Protein AF-A0A956KTC7-F1 (afdb_monomer_lite)

Foldseek 3Di:
DDPVVVVVLQVVLVVDPLLVLLVVVCVVHDDDLVRSCVVDPDDSVVSVVSVVSVVD

pLDDT: mean 94.95, std 3.82, range [75.94, 98.0]

Secondary structure (DSSP, 8-state):
--HHHHHHHHHHHHTSHHHHHHHHHHHT----HHHHHTTSSS-HHHHHHHHHHHH-

Radius of gyration: 12.07 Å; chains: 1; bounding box: 26×16×34 Å

Structure (mmCIF, N/CA/C/O backbone):
data_AF-A0A956KTC7-F1
#
_entry.id   AF-A0A956KTC7-F1
#
loop_
_atom_site.group_PDB
_atom_site.id
_atom_site.type_symbol
_atom_site.label_atom_id
_atom_site.label_alt_id
_atom_site.label_comp_id
_atom_site.label_asym_id
_atom_site.label_entity_id
_atom_site.label_seq_id
_atom_site.pdbx_PDB_ins_code
_atom_site.Cartn_x
_atom_site.Cartn_y
_atom_site.Cartn_z
_atom_site.occupancy
_atom_site.B_iso_or_equiv
_atom_site.auth_seq_id
_atom_site.auth_comp_id
_atom_site.auth_asym_id
_atom_site.auth_atom_id
_atom_site.pdbx_PDB_model_num
ATOM 1 N N . MET A 1 1 ? 11.310 8.133 -18.342 1.00 75.94 1 MET A N 1
ATOM 2 C CA . MET A 1 1 ? 11.265 6.730 -17.897 1.00 75.94 1 MET A CA 1
ATOM 3 C C . MET A 1 1 ? 10.977 5.815 -19.069 1.00 75.94 1 MET A C 1
ATOM 5 O O . MET A 1 1 ? 9.977 5.996 -19.761 1.00 75.94 1 MET A O 1
ATOM 9 N N . SER A 1 2 ? 11.863 4.855 -19.293 1.00 96.38 2 SER A N 1
ATOM 10 C CA . SER A 1 2 ? 11.657 3.704 -20.163 1.00 96.38 2 SER A CA 1
ATOM 11 C C . SER A 1 2 ? 10.555 2.786 -19.617 1.00 96.38 2 SER A C 1
ATOM 13 O O . SER A 1 2 ? 10.134 2.891 -18.463 1.00 96.38 2 SER A O 1
ATOM 15 N N . THR A 1 3 ? 10.071 1.864 -20.452 1.00 96.44 3 THR A N 1
ATOM 16 C CA . THR A 1 3 ? 9.117 0.834 -20.009 1.00 96.44 3 THR A CA 1
ATOM 17 C C . THR A 1 3 ? 9.709 -0.057 -18.919 1.00 96.44 3 THR A C 1
ATOM 19 O O . THR A 1 3 ? 8.992 -0.387 -17.981 1.00 96.44 3 THR A O 1
ATOM 22 N N . ALA A 1 4 ? 11.000 -0.391 -19.010 1.00 96.75 4 ALA A N 1
ATOM 23 C CA . ALA A 1 4 ? 11.691 -1.176 -17.990 1.00 96.75 4 ALA A CA 1
ATOM 24 C C . ALA A 1 4 ? 11.671 -0.456 -16.634 1.00 96.75 4 ALA A C 1
ATOM 26 O O . ALA A 1 4 ? 11.173 -1.010 -15.665 1.00 96.75 4 ALA A O 1
ATOM 27 N N . GLU A 1 5 ? 12.046 0.827 -16.597 1.00 96.81 5 GLU A N 1
ATOM 28 C CA . GLU A 1 5 ? 12.042 1.613 -15.352 1.00 96.81 5 GLU A CA 1
ATOM 29 C C . GLU A 1 5 ? 10.638 1.743 -14.732 1.00 96.81 5 GLU A C 1
ATOM 31 O O . GLU A 1 5 ? 10.496 1.752 -13.512 1.00 96.81 5 GLU A O 1
ATOM 36 N N . ARG A 1 6 ? 9.577 1.822 -15.554 1.00 95.50 6 ARG A N 1
ATOM 37 C CA . ARG A 1 6 ? 8.187 1.808 -15.055 1.00 95.50 6 ARG A CA 1
ATOM 38 C C . ARG A 1 6 ? 7.816 0.475 -14.415 1.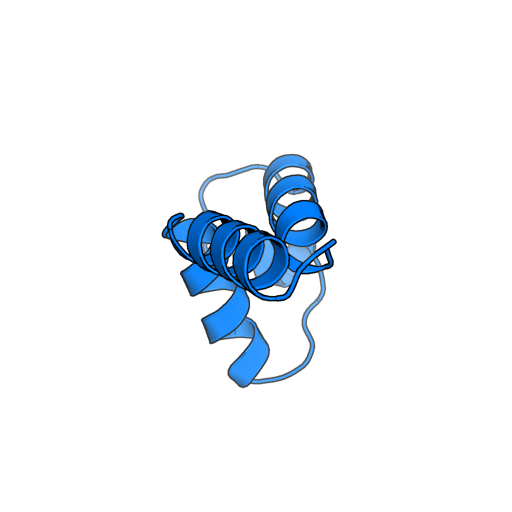00 95.50 6 ARG A C 1
ATOM 40 O O . ARG A 1 6 ? 7.167 0.468 -13.373 1.00 95.50 6 ARG A O 1
ATOM 47 N N . LEU A 1 7 ? 8.195 -0.635 -15.046 1.00 96.88 7 LEU A N 1
ATOM 48 C CA . LEU A 1 7 ? 7.931 -1.970 -14.515 1.00 96.88 7 LEU A CA 1
ATOM 49 C C . LEU A 1 7 ? 8.718 -2.212 -13.227 1.00 96.88 7 LEU A C 1
ATOM 51 O O . LEU A 1 7 ? 8.138 -2.693 -12.258 1.00 96.88 7 LEU A O 1
ATOM 55 N N . ASP A 1 8 ? 9.985 -1.805 -13.181 1.00 97.25 8 ASP A N 1
ATOM 56 C CA . ASP A 1 8 ? 10.819 -1.913 -11.984 1.00 97.25 8 ASP A CA 1
ATOM 57 C C . ASP A 1 8 ? 10.205 -1.139 -10.809 1.00 97.25 8 ASP A C 1
ATOM 59 O O . ASP A 1 8 ? 10.092 -1.675 -9.705 1.00 97.25 8 ASP A O 1
ATOM 63 N N . ALA A 1 9 ? 9.723 0.087 -11.049 1.00 96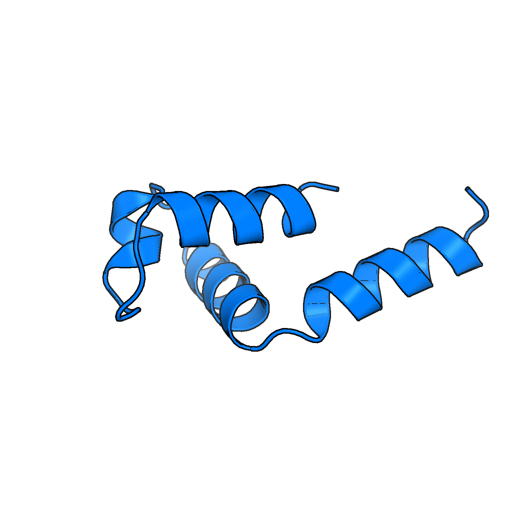.06 9 ALA A N 1
ATOM 64 C CA . ALA A 1 9 ? 9.028 0.881 -10.037 1.00 96.06 9 ALA A CA 1
ATOM 65 C C . ALA A 1 9 ? 7.722 0.215 -9.568 1.00 96.06 9 ALA A C 1
ATOM 67 O O . ALA A 1 9 ? 7.474 0.124 -8.364 1.00 96.06 9 ALA A O 1
ATOM 68 N N . ALA A 1 10 ? 6.913 -0.306 -10.496 1.00 96.12 10 ALA A N 1
ATOM 69 C CA . ALA A 1 10 ? 5.669 -0.997 -10.166 1.00 96.12 10 ALA A CA 1
ATOM 70 C C . ALA A 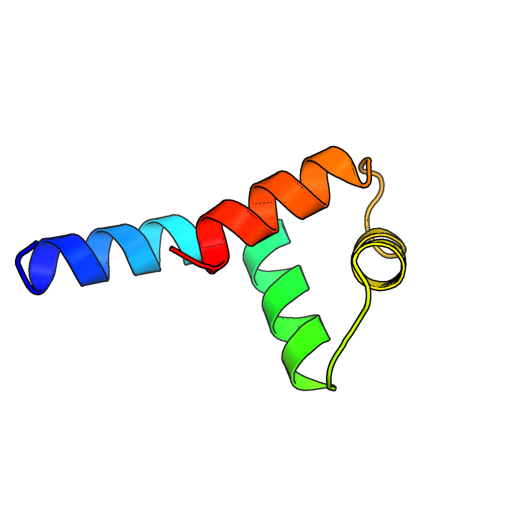1 10 ? 5.922 -2.272 -9.343 1.00 96.12 10 ALA A C 1
ATOM 72 O O . ALA A 1 10 ? 5.271 -2.493 -8.322 1.00 96.12 10 ALA A O 1
ATOM 73 N N . PHE A 1 11 ? 6.901 -3.095 -9.726 1.00 97.44 11 PHE A N 1
ATOM 74 C CA . PHE A 1 11 ? 7.251 -4.299 -8.974 1.00 97.44 11 PHE A CA 1
ATOM 75 C C . PHE A 1 11 ? 7.855 -3.968 -7.607 1.00 97.44 11 PHE A C 1
ATOM 77 O O . PHE A 1 11 ? 7.502 -4.612 -6.618 1.00 97.44 11 PHE A O 1
ATOM 84 N N . ALA A 1 12 ? 8.686 -2.926 -7.511 1.00 97.25 12 ALA A N 1
ATOM 85 C CA . ALA A 1 12 ? 9.188 -2.436 -6.231 1.00 97.25 12 ALA A CA 1
ATOM 86 C C . ALA A 1 12 ? 8.044 -1.950 -5.324 1.00 97.25 12 ALA A C 1
ATOM 88 O O . ALA A 1 12 ? 8.015 -2.271 -4.132 1.00 97.25 12 ALA A O 1
ATOM 89 N N . ALA A 1 13 ? 7.050 -1.241 -5.872 1.00 97.50 13 ALA A N 1
ATOM 90 C CA . ALA A 1 13 ? 5.843 -0.870 -5.143 1.00 97.50 13 ALA A CA 1
ATOM 91 C C . ALA A 1 13 ? 5.062 -2.121 -4.693 1.00 97.50 13 ALA A C 1
ATOM 93 O O . ALA A 1 13 ? 4.724 -2.245 -3.522 1.00 97.50 13 ALA A O 1
ATOM 94 N N . LEU A 1 14 ? 4.861 -3.129 -5.534 1.00 97.50 14 LEU A N 1
ATOM 95 C CA . LEU A 1 14 ? 4.106 -4.327 -5.143 1.00 97.50 14 LEU A CA 1
ATOM 96 C C . LEU A 1 14 ? 4.861 -5.294 -4.208 1.00 97.50 14 LEU A C 1
ATOM 98 O O . LEU A 1 14 ? 4.237 -6.181 -3.622 1.00 97.50 14 LEU A O 1
ATOM 102 N N . ALA A 1 15 ? 6.175 -5.140 -4.022 1.00 98.00 15 ALA A N 1
ATOM 103 C CA . ALA A 1 15 ? 6.982 -6.035 -3.185 1.00 98.00 15 ALA A CA 1
ATOM 104 C C . ALA A 1 15 ? 6.624 -5.987 -1.684 1.00 98.00 15 ALA A C 1
ATOM 106 O O . ALA A 1 15 ? 6.795 -6.978 -0.970 1.00 98.00 15 ALA A O 1
ATOM 107 N N . ASP A 1 16 ? 6.067 -4.878 -1.198 1.00 97.75 16 ASP A N 1
ATOM 108 C CA . ASP A 1 16 ? 5.705 -4.700 0.211 1.00 97.75 16 ASP A CA 1
ATOM 109 C C . ASP A 1 16 ? 4.331 -5.322 0.540 1.00 97.75 16 ASP A C 1
ATOM 111 O O . ASP A 1 16 ? 3.345 -5.041 -0.151 1.00 97.75 16 ASP A O 1
ATOM 115 N N . PRO A 1 17 ? 4.231 -6.169 1.583 1.00 96.50 17 PRO A N 1
ATOM 116 C CA . PRO A 1 17 ? 2.983 -6.845 1.933 1.00 96.50 17 PRO A CA 1
ATOM 117 C C . PRO A 1 17 ? 1.877 -5.879 2.373 1.00 96.50 17 PRO A C 1
ATOM 119 O O . PRO A 1 17 ? 0.719 -6.111 2.033 1.00 96.50 17 PRO A O 1
ATOM 122 N N . THR A 1 18 ? 2.215 -4.783 3.059 1.00 96.19 18 THR A N 1
ATOM 123 C CA . THR A 1 18 ? 1.242 -3.764 3.477 1.00 96.19 18 THR A CA 1
ATOM 124 C C . THR A 1 18 ? 0.639 -3.070 2.260 1.00 96.19 18 THR A C 1
ATOM 126 O O . THR A 1 18 ? -0.578 -2.937 2.174 1.00 96.19 18 THR A O 1
ATOM 129 N N . ARG A 1 19 ? 1.452 -2.706 1.259 1.00 97.38 19 ARG A N 1
ATOM 130 C CA . ARG A 1 19 ? 0.959 -2.126 -0.004 1.00 97.38 19 ARG A CA 1
ATOM 131 C C . ARG A 1 19 ? 0.031 -3.073 -0.760 1.00 97.38 19 ARG A C 1
ATOM 133 O O . ARG A 1 19 ? -1.005 -2.630 -1.249 1.00 97.38 19 ARG A O 1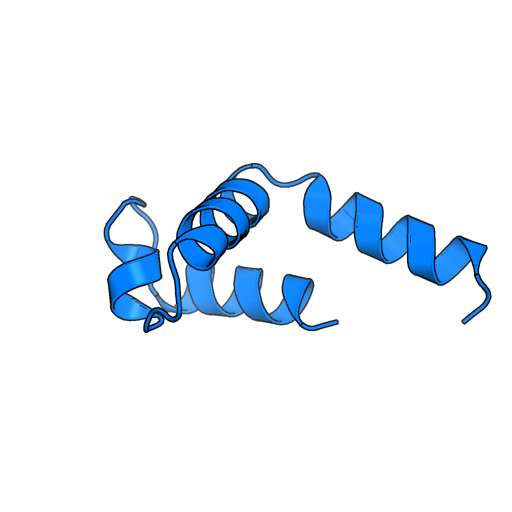
ATOM 140 N N . ARG A 1 20 ? 0.338 -4.374 -0.807 1.00 97.62 20 ARG A N 1
ATOM 141 C CA . ARG A 1 20 ? -0.581 -5.363 -1.401 1.00 97.62 20 ARG A CA 1
ATOM 142 C C . ARG A 1 20 ? -1.891 -5.473 -0.627 1.00 97.62 20 ARG A C 1
ATOM 144 O O . ARG A 1 20 ? -2.940 -5.544 -1.251 1.00 97.62 20 ARG A O 1
ATOM 151 N N . ALA A 1 21 ? -1.845 -5.455 0.703 1.00 96.94 21 ALA A N 1
ATOM 152 C CA . ALA A 1 21 ? -3.048 -5.487 1.528 1.00 96.94 21 ALA A CA 1
ATOM 153 C C . ALA A 1 21 ? -3.923 -4.233 1.332 1.00 96.94 21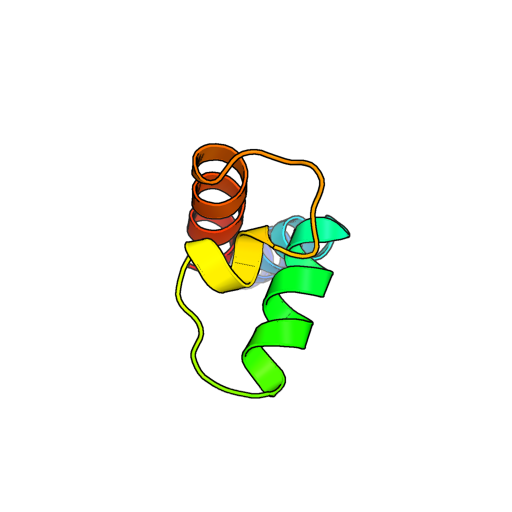 ALA A C 1
ATOM 155 O O . ALA A 1 21 ? -5.138 -4.361 1.206 1.00 96.94 21 ALA A O 1
ATOM 156 N N . ILE A 1 22 ? -3.315 -3.045 1.216 1.00 96.62 22 ILE A N 1
ATOM 157 C CA . ILE A 1 22 ? -4.023 -1.798 0.877 1.00 96.62 22 ILE A CA 1
ATOM 158 C C . ILE A 1 22 ? -4.718 -1.922 -0.485 1.00 96.62 22 ILE A C 1
ATOM 160 O O . ILE A 1 22 ? -5.907 -1.638 -0.590 1.00 96.62 22 ILE A O 1
ATOM 164 N N . LEU A 1 23 ? -4.003 -2.384 -1.518 1.00 96.56 23 LEU A N 1
ATOM 165 C CA . LEU A 1 23 ? -4.587 -2.573 -2.850 1.00 96.56 23 LEU A CA 1
ATOM 166 C C . LEU A 1 23 ? -5.737 -3.579 -2.834 1.00 96.56 23 LEU A C 1
ATOM 168 O O . LEU A 1 23 ? -6.780 -3.302 -3.413 1.00 96.56 23 LEU A O 1
ATOM 172 N N . LEU A 1 24 ? -5.570 -4.716 -2.151 1.00 96.44 24 LEU A N 1
ATOM 173 C CA . LEU A 1 24 ? -6.623 -5.723 -2.012 1.00 96.44 24 LEU A CA 1
ATOM 174 C C . LEU A 1 24 ? -7.869 -5.146 -1.334 1.00 96.44 24 LEU A C 1
ATOM 176 O O . LEU A 1 24 ? -8.967 -5.401 -1.805 1.00 96.44 24 LEU A O 1
ATOM 180 N N . ARG A 1 25 ? -7.714 -4.313 -0.299 1.00 95.25 25 ARG A N 1
ATOM 181 C CA . ARG A 1 25 ? -8.850 -3.626 0.334 1.00 95.25 25 ARG A CA 1
ATOM 182 C C . ARG A 1 25 ? -9.552 -2.651 -0.618 1.00 95.25 25 ARG A C 1
ATOM 184 O O . ARG A 1 25 ? -10.767 -2.503 -0.533 1.00 95.25 25 ARG A O 1
ATOM 191 N N . LEU A 1 26 ? -8.817 -1.983 -1.504 1.00 95.75 26 LEU A N 1
ATOM 192 C CA . LEU A 1 26 ? -9.387 -1.048 -2.483 1.00 95.75 26 LEU A CA 1
ATOM 193 C C . LEU A 1 26 ? -10.095 -1.746 -3.656 1.00 95.75 26 LEU A C 1
ATOM 195 O O . LEU A 1 26 ? -10.886 -1.108 -4.345 1.00 95.75 26 LEU A O 1
ATOM 199 N N . VAL A 1 27 ? -9.867 -3.050 -3.870 1.00 96.12 27 VAL A N 1
ATOM 200 C CA . VAL A 1 27 ? -10.655 -3.848 -4.831 1.00 96.12 27 VAL A CA 1
ATOM 201 C C . VAL A 1 27 ? -12.133 -3.887 -4.428 1.00 96.12 27 VAL A C 1
ATOM 203 O O . VAL A 1 27 ? -12.997 -3.888 -5.302 1.00 96.12 27 VAL A O 1
ATOM 206 N N . ASP A 1 28 ? -12.424 -3.853 -3.125 1.00 95.00 28 ASP A N 1
ATOM 207 C CA . ASP A 1 28 ? -1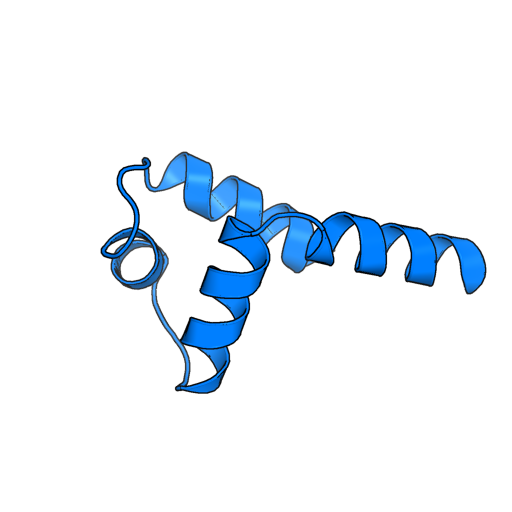3.793 -3.854 -2.594 1.00 95.00 28 ASP A CA 1
ATOM 208 C C . ASP A 1 28 ? -14.497 -2.487 -2.723 1.00 95.00 28 ASP A C 1
ATOM 210 O O . ASP A 1 28 ? -15.689 -2.372 -2.434 1.00 95.00 28 ASP A O 1
ATOM 214 N N . GLY A 1 29 ? -13.776 -1.447 -3.154 1.00 96.44 29 GLY A N 1
ATOM 215 C CA . GLY A 1 29 ? -14.284 -0.092 -3.343 1.00 96.44 29 GLY A CA 1
ATOM 216 C C . GLY A 1 29 ? -13.417 0.976 -2.679 1.00 96.44 29 GLY A C 1
ATOM 217 O O . GLY A 1 29 ? -12.427 0.687 -2.001 1.00 96.44 29 GLY A O 1
ATOM 218 N N . GLU A 1 30 ? -13.814 2.233 -2.874 1.00 96.12 30 GLU A N 1
ATOM 219 C CA . GLU A 1 30 ? -13.146 3.388 -2.275 1.00 96.12 30 GLU A CA 1
ATOM 220 C C . GLU A 1 30 ? -13.107 3.284 -0.741 1.00 96.12 30 GLU A C 1
ATOM 222 O O . GLU A 1 30 ? -14.014 2.747 -0.101 1.00 96.12 30 GLU A O 1
ATOM 227 N N . ALA A 1 31 ? -12.028 3.794 -0.150 1.00 95.94 31 ALA A N 1
ATOM 228 C CA . ALA A 1 31 ? -11.831 3.820 1.291 1.00 95.94 31 ALA A CA 1
ATOM 229 C C . ALA A 1 31 ? -11.025 5.058 1.688 1.00 95.94 31 ALA A C 1
ATOM 231 O O . ALA A 1 31 ? -10.102 5.486 0.990 1.00 95.94 31 ALA A O 1
ATOM 232 N N . THR A 1 32 ? -11.353 5.619 2.841 1.00 95.56 32 THR A N 1
ATOM 233 C CA . THR A 1 32 ? -10.585 6.680 3.484 1.00 95.56 32 THR A CA 1
ATOM 234 C C . THR A 1 32 ? -9.272 6.135 4.048 1.00 95.56 32 THR A C 1
ATOM 236 O O . THR A 1 32 ? -9.140 4.956 4.374 1.00 95.56 32 THR A O 1
ATOM 239 N N . VAL A 1 33 ? -8.291 7.017 4.256 1.00 94.06 33 VAL A N 1
ATOM 240 C CA . VAL A 1 33 ? -7.016 6.654 4.905 1.00 94.06 33 VAL A CA 1
ATOM 241 C C . VAL A 1 33 ? -7.236 6.043 6.293 1.00 94.06 33 VAL A C 1
ATOM 243 O O . VAL A 1 33 ? -6.462 5.186 6.710 1.00 94.06 33 VAL A O 1
ATOM 246 N N . ASN A 1 34 ? -8.288 6.463 7.003 1.00 93.69 34 ASN A N 1
ATOM 247 C CA . ASN A 1 34 ? -8.606 5.913 8.314 1.00 93.69 34 ASN A CA 1
ATOM 248 C C . ASN A 1 34 ? -9.092 4.460 8.213 1.00 93.69 34 ASN A C 1
ATOM 250 O O . ASN A 1 34 ? -8.548 3.603 8.896 1.00 93.69 34 ASN A O 1
ATOM 254 N N . GLU A 1 35 ? -10.027 4.167 7.305 1.00 94.69 35 GLU A N 1
ATOM 255 C CA . GLU A 1 35 ? -10.507 2.796 7.055 1.00 94.69 35 GLU A CA 1
ATOM 256 C C . GLU A 1 35 ? -9.384 1.881 6.555 1.00 94.69 35 GLU A C 1
ATOM 258 O O . GLU A 1 35 ? -9.304 0.714 6.930 1.00 94.69 35 GLU A O 1
ATOM 263 N N . LEU A 1 36 ? -8.470 2.414 5.738 1.00 94.94 36 LEU A N 1
ATOM 264 C CA . LEU A 1 36 ? -7.283 1.681 5.305 1.00 94.94 36 LEU A CA 1
ATOM 265 C C . LEU A 1 36 ? -6.300 1.418 6.448 1.00 94.94 36 LEU A C 1
ATOM 267 O O . LEU A 1 36 ? -5.515 0.487 6.337 1.00 94.94 36 LEU A O 1
ATOM 271 N N . ALA A 1 37 ? -6.306 2.215 7.518 1.00 94.44 37 ALA A N 1
ATOM 272 C CA . ALA A 1 37 ? -5.412 2.041 8.659 1.00 94.44 37 ALA A CA 1
ATOM 273 C C . ALA A 1 37 ? -5.940 1.035 9.690 1.00 94.44 37 ALA A C 1
ATOM 275 O O . ALA A 1 37 ? -5.129 0.359 10.316 1.00 94.44 37 ALA A O 1
ATOM 276 N N . GLU A 1 38 ? -7.262 0.898 9.839 1.00 92.81 38 GLU A N 1
ATOM 277 C CA . GLU A 1 38 ? -7.910 0.005 10.817 1.00 92.81 38 GLU A CA 1
ATOM 278 C C . GLU A 1 38 ? -7.340 -1.426 10.896 1.00 92.81 38 GLU A C 1
ATOM 280 O O . GLU A 1 38 ? -7.112 -1.900 12.012 1.00 92.81 38 GLU A O 1
ATOM 285 N N . PRO A 1 39 ? -7.066 -2.135 9.779 1.00 90.12 39 PRO A N 1
ATOM 286 C CA . PRO A 1 39 ? -6.564 -3.507 9.848 1.00 90.12 39 PRO A CA 1
ATOM 287 C C . PRO A 1 39 ? -5.072 -3.606 10.204 1.00 90.12 39 PRO A C 1
ATOM 289 O O . PRO A 1 39 ? -4.562 -4.713 10.385 1.00 90.12 39 PRO A O 1
ATOM 292 N N . PHE A 1 40 ? -4.351 -2.486 10.301 1.00 91.31 40 PHE A N 1
ATOM 293 C CA . PHE A 1 40 ? -2.915 -2.467 10.556 1.00 91.31 40 PHE A CA 1
ATOM 294 C C . PHE A 1 40 ? -2.595 -1.848 11.917 1.00 91.31 40 PHE A C 1
ATOM 296 O O . PHE A 1 40 ? -3.113 -0.806 12.299 1.00 91.31 40 PHE A O 1
ATOM 303 N N . SER A 1 41 ? -1.625 -2.420 12.631 1.00 89.31 41 SER A N 1
ATOM 304 C CA . SER A 1 41 ? -1.073 -1.820 13.857 1.00 89.31 41 SER A CA 1
ATOM 305 C C . SER A 1 41 ? -0.046 -0.716 13.554 1.00 89.31 41 SER A C 1
ATOM 307 O O . SER A 1 41 ? 1.019 -0.668 14.168 1.00 89.31 41 SER A O 1
ATOM 309 N N . ILE A 1 42 ? -0.324 0.146 12.569 1.00 87.00 42 ILE A N 1
ATOM 310 C CA . ILE A 1 42 ? 0.552 1.253 12.159 1.00 87.00 42 ILE A CA 1
ATOM 311 C C . ILE A 1 42 ? -0.220 2.571 12.111 1.00 87.00 42 ILE A C 1
ATOM 313 O O . ILE A 1 42 ? -1.445 2.605 12.102 1.00 87.00 42 ILE A O 1
ATOM 317 N N . SER A 1 43 ? 0.508 3.684 12.098 1.00 92.06 43 SER A N 1
ATOM 318 C CA . SER A 1 43 ? -0.097 5.013 12.111 1.00 92.06 43 SER A CA 1
ATOM 319 C C . SER A 1 43 ? -0.661 5.415 10.739 1.00 92.06 43 SER A C 1
ATOM 321 O O . SER A 1 43 ? -0.154 4.992 9.697 1.00 92.06 43 SER A O 1
ATOM 323 N N . GLN A 1 44 ? -1.657 6.308 10.716 1.00 93.50 44 GLN A N 1
ATOM 324 C CA . GLN A 1 44 ? -2.175 6.879 9.462 1.00 93.50 44 GLN A CA 1
ATOM 325 C C . GLN A 1 44 ? -1.074 7.513 8.582 1.00 93.50 44 GLN A C 1
ATOM 327 O O . GLN A 1 44 ? -1.068 7.247 7.383 1.00 93.50 44 GLN A O 1
ATOM 332 N N . PRO A 1 45 ? -0.082 8.268 9.111 1.00 95.75 45 PRO A N 1
ATOM 333 C CA . PRO A 1 45 ? 1.037 8.752 8.298 1.00 95.75 45 PRO A CA 1
ATOM 334 C C . PRO A 1 45 ? 1.845 7.639 7.617 1.00 95.75 45 PRO A C 1
ATOM 336 O O . PRO A 1 45 ? 2.353 7.844 6.513 1.00 95.75 45 PRO A O 1
ATOM 339 N N . ALA A 1 46 ? 1.963 6.464 8.247 1.00 95.19 46 ALA A N 1
ATOM 340 C CA . ALA A 1 46 ? 2.610 5.313 7.627 1.00 95.19 46 ALA A CA 1
ATOM 341 C C . ALA A 1 46 ? 1.784 4.801 6.438 1.00 95.19 46 ALA A C 1
ATOM 343 O O . ALA A 1 46 ? 2.343 4.610 5.358 1.00 95.19 46 ALA A O 1
ATOM 344 N N . ILE A 1 47 ? 0.460 4.683 6.589 1.00 96.25 47 ILE A N 1
ATOM 345 C CA . ILE A 1 47 ? -0.457 4.341 5.487 1.00 96.25 47 ILE A CA 1
ATOM 346 C C . ILE A 1 47 ? -0.360 5.366 4.354 1.00 96.25 47 ILE A C 1
ATOM 348 O O . ILE A 1 47 ? -0.152 4.980 3.206 1.00 96.25 47 ILE A O 1
ATOM 352 N N . SER A 1 48 ? -0.388 6.667 4.654 1.00 96.50 48 SER A N 1
ATOM 353 C CA . SER A 1 48 ? -0.225 7.718 3.640 1.00 96.50 48 SER A CA 1
ATOM 354 C C . SER A 1 48 ? 1.107 7.617 2.892 1.00 96.50 48 SER A C 1
ATOM 356 O O . SER A 1 48 ? 1.172 7.902 1.699 1.00 96.50 48 SER A O 1
ATOM 358 N N . ARG A 1 49 ? 2.187 7.188 3.558 1.00 96.62 49 ARG A N 1
ATOM 359 C CA . ARG A 1 49 ? 3.473 6.927 2.893 1.00 96.62 49 ARG A CA 1
ATOM 360 C C . ARG A 1 49 ? 3.387 5.736 1.938 1.00 96.62 49 ARG A C 1
ATOM 362 O O . ARG A 1 49 ? 3.964 5.801 0.858 1.00 96.62 49 ARG A O 1
ATOM 369 N N . HIS A 1 50 ? 2.689 4.668 2.318 1.00 97.12 50 HIS A N 1
ATOM 370 C CA . HIS A 1 50 ? 2.446 3.531 1.429 1.00 97.12 50 HIS A CA 1
ATOM 371 C C . HIS A 1 50 ? 1.601 3.937 0.212 1.00 97.12 50 HIS A C 1
ATOM 373 O O . HIS A 1 50 ? 1.956 3.559 -0.901 1.00 97.12 50 HIS A O 1
ATOM 379 N N . LEU A 1 51 ? 0.559 4.753 0.409 1.00 96.69 51 LEU A N 1
ATOM 380 C CA . LEU A 1 51 ? -0.288 5.283 -0.667 1.00 96.69 51 LEU A CA 1
ATOM 381 C C . LEU A 1 51 ? 0.502 6.144 -1.656 1.00 96.69 51 LEU A C 1
ATOM 383 O O . LEU A 1 51 ? 0.429 5.894 -2.851 1.00 96.69 51 LEU A O 1
ATOM 387 N N . LYS A 1 52 ? 1.360 7.055 -1.179 1.00 96.75 52 LYS A N 1
ATOM 388 C CA . LYS A 1 52 ? 2.229 7.861 -2.060 1.00 96.75 52 LYS A CA 1
ATOM 389 C C . LYS A 1 52 ? 3.127 7.021 -2.971 1.00 96.75 52 LYS A C 1
ATOM 391 O O . LYS A 1 52 ? 3.402 7.420 -4.090 1.00 96.75 52 LYS A O 1
ATOM 396 N N . VAL A 1 53 ? 3.608 5.872 -2.491 1.00 96.81 53 VAL A N 1
ATOM 397 C CA . VAL A 1 53 ? 4.411 4.950 -3.316 1.00 96.81 53 VAL A CA 1
ATOM 398 C C . VAL A 1 53 ? 3.547 4.235 -4.360 1.00 96.81 53 VAL A C 1
ATOM 400 O O . VAL A 1 53 ? 4.049 3.892 -5.423 1.00 96.81 53 VAL A O 1
ATOM 403 N N . LEU A 1 54 ? 2.273 3.977 -4.050 1.00 96.06 54 LEU A N 1
ATOM 404 C CA . LEU A 1 54 ? 1.326 3.324 -4.955 1.00 96.06 54 LEU A CA 1
ATOM 405 C C . LEU A 1 54 ? 0.764 4.271 -6.024 1.00 96.06 54 LEU A C 1
ATOM 407 O O . LEU A 1 54 ? 0.500 3.815 -7.131 1.00 96.06 54 LEU A O 1
ATOM 411 N N . GLU A 1 55 ? 0.585 5.554 -5.703 1.00 93.75 55 GLU A N 1
ATOM 412 C CA . GLU A 1 55 ? 0.108 6.580 -6.643 1.00 93.75 55 GLU A CA 1
ATOM 413 C C . GLU A 1 55 ? 1.132 6.897 -7.747 1.00 93.75 55 GLU A C 1
ATOM 415 O O . GLU A 1 55 ? 0.723 7.215 -8.865 1.00 93.75 55 GLU A O 1
ATOM 420 N N . GLY A 1 56 ? 2.430 6.699 -7.466 1.00 81.50 56 GLY A N 1
ATOM 421 C CA . GLY A 1 56 ? 3.529 6.871 -8.425 1.00 81.50 56 GLY A CA 1
ATOM 422 C C . GLY A 1 56 ? 4.071 8.291 -8.502 1.00 81.50 56 GLY A C 1
ATOM 423 O O . GLY A 1 56 ? 3.276 9.236 -8.683 1.00 81.50 56 GLY A O 1
#

Sequence (56 aa):
MSTAERLDAAFAALADPTRRAILLRLVDGEATVNELAEPFSISQPAISRHLKVLEG